Protein AF-A0A6V7IHE5-F1 (afdb_monomer)

Sequence (109 aa):
AEIWHFMIGISLCHSVHVAPPVLMESVVAKRTAFRESFRQRSITRVNSSLLMDPTLP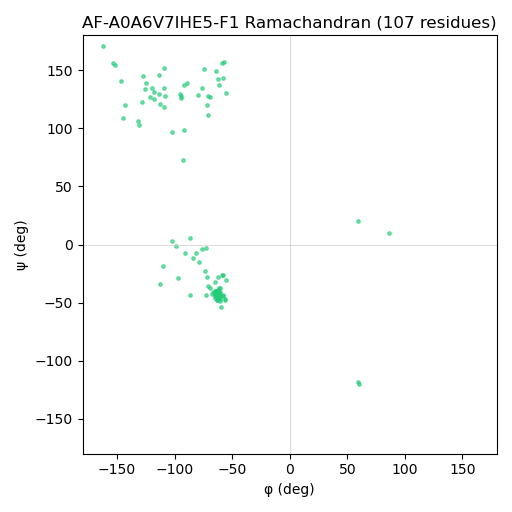EYQAASADEKALVEATARCGVILSKYSGDEMEIKIGEKMLFFTKLETLEFTS

Structure (mmCIF, N/CA/C/O backbone):
data_AF-A0A6V7IHE5-F1
#
_entry.id   AF-A0A6V7IHE5-F1
#
loop_
_atom_site.group_PDB
_atom_site.id
_atom_site.type_symbol
_atom_site.label_atom_id
_atom_site.label_alt_id
_atom_site.label_comp_id
_atom_site.label_asym_id
_atom_site.label_entity_id
_atom_site.label_seq_id
_atom_site.pdbx_PDB_ins_code
_atom_site.Cartn_x
_atom_site.Cartn_y
_atom_site.Cartn_z
_atom_site.occupancy
_atom_site.B_iso_or_equiv
_atom_site.auth_seq_id
_atom_site.auth_comp_id
_atom_site.auth_asym_id
_atom_site.auth_atom_id
_atom_site.pdbx_PDB_model_num
ATOM 1 N N . ALA A 1 1 ? -7.499 -19.536 7.084 1.00 64.06 1 ALA A N 1
ATOM 2 C CA . ALA A 1 1 ? -8.184 -18.370 7.680 1.00 64.06 1 ALA A CA 1
ATOM 3 C C . ALA A 1 1 ? -7.193 -17.443 8.386 1.00 64.06 1 ALA A C 1
ATOM 5 O O . ALA A 1 1 ? -7.214 -16.253 8.115 1.00 64.06 1 ALA A O 1
ATOM 6 N N . GLU A 1 2 ? -6.290 -17.973 9.217 1.00 80.31 2 GLU A N 1
ATOM 7 C CA . GLU A 1 2 ? -5.404 -17.164 10.077 1.00 80.31 2 GLU A CA 1
ATOM 8 C C . GLU A 1 2 ? -4.454 -16.212 9.337 1.00 80.31 2 GLU A C 1
ATOM 10 O O . GLU A 1 2 ? -4.352 -15.050 9.709 1.00 80.31 2 GLU A O 1
ATOM 15 N N . ILE A 1 3 ? -3.829 -16.654 8.239 1.00 85.88 3 ILE A N 1
ATOM 16 C CA . ILE A 1 3 ? -2.897 -15.812 7.465 1.00 85.88 3 ILE A CA 1
ATOM 17 C C . ILE A 1 3 ? -3.594 -14.566 6.899 1.00 85.88 3 ILE A C 1
ATOM 19 O O . ILE A 1 3 ? -3.013 -13.487 6.899 1.00 85.88 3 ILE A O 1
ATOM 23 N N . TRP A 1 4 ? -4.849 -14.685 6.455 1.00 88.44 4 TRP A N 1
ATOM 24 C CA . TRP A 1 4 ? -5.602 -13.536 5.945 1.00 88.44 4 TRP A CA 1
ATOM 25 C C . TRP A 1 4 ? -5.923 -12.536 7.052 1.00 88.44 4 TRP A C 1
ATOM 27 O O . TRP A 1 4 ? -5.745 -11.343 6.842 1.00 88.44 4 TRP A O 1
ATOM 37 N N . HIS A 1 5 ? -6.325 -13.006 8.238 1.00 92.88 5 HIS A N 1
ATOM 38 C CA . HIS A 1 5 ? -6.528 -12.124 9.390 1.00 92.88 5 HI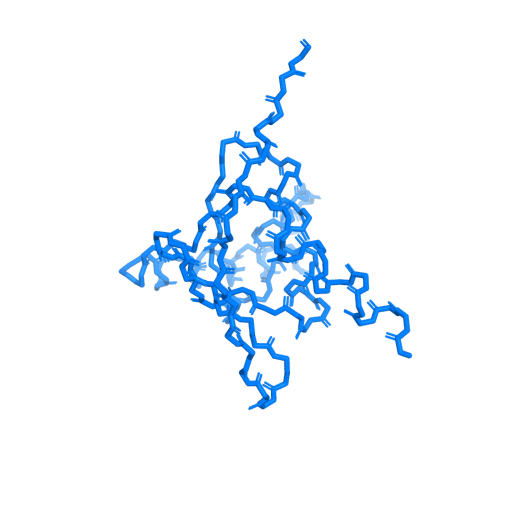S A CA 1
ATOM 39 C C . HIS A 1 5 ? -5.236 -11.424 9.811 1.00 92.88 5 HIS A C 1
ATOM 41 O O . HIS A 1 5 ? -5.260 -10.227 10.068 1.00 92.88 5 HIS A O 1
ATOM 47 N N . PHE A 1 6 ? -4.110 -12.140 9.824 1.00 95.44 6 PHE A N 1
ATOM 48 C CA . PHE A 1 6 ? -2.805 -11.556 10.123 1.00 95.44 6 PHE A CA 1
ATOM 49 C C . PHE A 1 6 ? -2.426 -10.454 9.123 1.00 95.44 6 PHE A C 1
ATOM 51 O O . PHE A 1 6 ? -2.074 -9.350 9.529 1.00 95.44 6 PHE A O 1
ATOM 58 N N . MET A 1 7 ? -2.565 -10.721 7.820 1.00 96.50 7 MET A N 1
ATOM 59 C CA . MET A 1 7 ? -2.262 -9.735 6.776 1.00 96.50 7 MET A CA 1
ATOM 60 C C . MET A 1 7 ? -3.192 -8.521 6.843 1.00 96.50 7 MET A C 1
ATOM 62 O O . MET A 1 7 ? -2.716 -7.397 6.746 1.00 96.50 7 MET A O 1
ATOM 66 N N . ILE A 1 8 ? -4.494 -8.729 7.069 1.00 96.00 8 ILE A N 1
ATOM 67 C CA . ILE A 1 8 ? -5.454 -7.634 7.280 1.00 96.00 8 ILE A CA 1
ATOM 68 C C . ILE A 1 8 ? -5.073 -6.818 8.518 1.00 96.00 8 ILE A C 1
ATOM 70 O O . ILE A 1 8 ? -5.105 -5.595 8.464 1.00 96.00 8 ILE A O 1
ATOM 74 N N . GLY A 1 9 ? -4.675 -7.474 9.612 1.00 96.31 9 GLY A N 1
ATOM 75 C CA . GLY A 1 9 ? -4.220 -6.799 10.826 1.00 96.31 9 GLY A CA 1
ATOM 76 C C . GLY A 1 9 ? -3.024 -5.883 10.566 1.00 96.31 9 GLY A C 1
ATOM 77 O O . GLY A 1 9 ? -3.035 -4.732 10.997 1.00 96.31 9 GLY A O 1
ATOM 78 N N . ILE A 1 10 ? -2.039 -6.353 9.793 1.00 96.44 10 ILE A N 1
ATOM 79 C CA . ILE A 1 10 ? -0.905 -5.520 9.367 1.00 96.44 10 ILE A CA 1
ATOM 80 C C . ILE A 1 10 ? -1.378 -4.337 8.512 1.00 96.44 10 ILE A C 1
ATOM 82 O O . ILE A 1 10 ? -0.910 -3.226 8.727 1.00 96.44 10 ILE A O 1
ATOM 86 N N . SER A 1 11 ? -2.310 -4.540 7.575 1.00 96.25 11 SER A N 1
ATOM 87 C CA . SER A 1 11 ? -2.848 -3.471 6.712 1.00 96.25 11 SER A CA 1
ATOM 88 C C . SER A 1 11 ? -3.790 -2.481 7.419 1.00 96.25 11 SER A C 1
ATOM 90 O O . SER A 1 11 ? -4.281 -1.564 6.767 1.00 96.25 11 SER A O 1
ATOM 92 N N . LEU A 1 12 ? -4.094 -2.677 8.707 1.00 95.75 12 LEU A N 1
ATOM 93 C CA . LEU A 1 12 ? -4.940 -1.778 9.505 1.00 95.75 12 LEU A CA 1
ATOM 94 C C . LEU A 1 12 ? -4.163 -1.063 10.617 1.00 95.75 12 LEU A C 1
ATOM 96 O O . LEU A 1 12 ? -4.474 0.077 10.947 1.00 95.75 12 LEU A O 1
ATOM 100 N N . CYS A 1 13 ? -3.169 -1.722 11.214 1.00 95.00 13 CYS A N 1
ATOM 101 C CA . CYS A 1 13 ? -2.437 -1.207 12.370 1.00 95.00 13 CYS A CA 1
ATOM 102 C C . CYS A 1 13 ? -1.180 -0.436 11.939 1.00 95.00 13 CYS A C 1
ATOM 104 O O . CYS A 1 13 ? -0.065 -0.946 12.058 1.00 95.00 13 CYS A O 1
ATOM 106 N N . HIS A 1 14 ? -1.361 0.766 11.382 1.00 94.88 14 HIS A N 1
ATOM 107 C CA . HIS A 1 14 ? -0.254 1.616 10.936 1.00 94.88 14 HIS A CA 1
ATOM 108 C C . HIS A 1 14 ? -0.646 3.092 10.741 1.00 94.88 14 HIS A C 1
ATOM 110 O O . HIS A 1 14 ? -1.825 3.446 10.655 1.00 94.88 14 HIS A O 1
ATOM 116 N N . SER A 1 15 ? 0.360 3.943 10.524 1.00 93.56 15 SER A N 1
ATOM 117 C CA . SER A 1 15 ? 0.208 5.362 10.150 1.00 93.56 15 SER A CA 1
ATOM 118 C C . SER A 1 15 ? 0.356 5.661 8.640 1.00 93.56 15 SER A C 1
ATOM 120 O O . SER A 1 15 ? 0.222 6.801 8.204 1.00 93.56 15 SER A O 1
ATOM 122 N N . VAL A 1 16 ? 0.628 4.643 7.814 1.00 95.56 16 VAL A N 1
ATOM 123 C CA . VAL A 1 16 ? 0.874 4.763 6.359 1.00 95.56 16 VAL A CA 1
ATOM 124 C C . VAL A 1 16 ? -0.318 5.339 5.581 1.00 95.56 16 VAL A C 1
ATOM 126 O O . VAL A 1 16 ? -1.444 4.886 5.745 1.00 95.56 16 VAL A O 1
ATOM 129 N N . HIS A 1 17 ? -0.061 6.243 4.635 1.00 94.44 17 HIS A N 1
ATOM 130 C CA . HIS A 1 17 ? -1.053 6.797 3.710 1.00 94.44 17 HIS A CA 1
ATOM 131 C C . HIS A 1 17 ? -0.866 6.302 2.272 1.00 94.44 17 HIS A C 1
ATOM 133 O O . HIS A 1 17 ? 0.246 6.007 1.828 1.00 94.44 17 HIS A O 1
ATOM 139 N N . VAL A 1 18 ? -1.964 6.259 1.513 1.00 95.81 18 VAL A N 1
ATOM 140 C CA . VAL A 1 18 ? -1.933 6.013 0.065 1.00 95.81 18 VAL A CA 1
ATOM 141 C C . VAL A 1 18 ? -1.547 7.310 -0.645 1.00 95.81 18 VAL A C 1
ATOM 143 O O . VAL A 1 18 ? -2.133 8.363 -0.393 1.00 95.81 18 VAL A O 1
ATOM 146 N N . ALA A 1 19 ? -0.551 7.250 -1.525 1.00 93.94 19 ALA A N 1
ATOM 147 C CA . ALA A 1 19 ? -0.101 8.411 -2.275 1.00 93.94 19 ALA A CA 1
ATOM 148 C C . ALA A 1 19 ? -1.209 8.932 -3.216 1.00 93.94 19 ALA A C 1
ATOM 150 O O . ALA A 1 19 ? -1.987 8.139 -3.756 1.00 93.94 19 ALA A O 1
ATOM 151 N N . PRO A 1 20 ? -1.257 10.249 -3.487 1.00 92.75 20 PRO A N 1
ATOM 152 C CA . PRO A 1 20 ? -2.250 10.827 -4.386 1.00 92.75 20 PRO A CA 1
ATOM 153 C C . PRO A 1 20 ? -2.218 10.219 -5.802 1.00 92.75 20 PRO A C 1
ATOM 155 O O . PRO A 1 20 ? -1.127 10.020 -6.348 1.00 92.75 20 PRO A O 1
ATOM 158 N N . PRO A 1 21 ? -3.380 10.038 -6.466 1.00 90.06 21 PRO A N 1
ATOM 159 C CA . PRO A 1 21 ? -3.458 9.472 -7.818 1.00 90.06 21 PRO A CA 1
ATOM 160 C C . PRO A 1 21 ? -2.619 10.207 -8.872 1.00 90.06 21 PRO A C 1
ATOM 162 O O . PRO A 1 21 ? -2.097 9.581 -9.786 1.00 90.06 21 PRO A O 1
ATOM 165 N N . VAL A 1 22 ? -2.423 11.522 -8.716 1.00 92.56 22 VAL A N 1
ATOM 166 C CA . VAL A 1 22 ? -1.609 12.361 -9.621 1.00 92.56 22 VAL A CA 1
ATOM 167 C C . VAL A 1 22 ? -0.155 11.876 -9.713 1.00 92.56 22 VAL A C 1
ATOM 169 O O . VAL A 1 22 ? 0.511 12.078 -10.723 1.00 92.56 22 VAL A O 1
ATOM 172 N N . LEU A 1 23 ? 0.353 11.203 -8.676 1.00 91.81 23 LEU A N 1
ATOM 173 C CA . LEU A 1 23 ? 1.712 10.660 -8.671 1.00 91.81 23 LEU A CA 1
ATOM 174 C C . LEU A 1 23 ? 1.808 9.286 -9.346 1.00 91.81 23 LEU A C 1
ATOM 176 O O . LEU A 1 23 ? 2.920 8.816 -9.603 1.00 91.81 23 LEU A O 1
ATOM 180 N N . MET A 1 24 ? 0.679 8.631 -9.633 1.00 91.94 24 MET A N 1
ATOM 181 C CA . MET A 1 24 ? 0.688 7.220 -10.011 1.00 91.94 24 MET A CA 1
ATOM 182 C C . MET A 1 24 ? 1.303 6.968 -11.380 1.00 91.94 24 MET A C 1
ATOM 184 O O . MET A 1 24 ? 2.075 6.024 -11.508 1.00 91.94 24 MET A O 1
ATOM 188 N N . GLU A 1 25 ? 1.082 7.839 -12.365 1.00 93.56 25 GLU A N 1
ATOM 189 C CA . GLU A 1 25 ? 1.727 7.713 -13.681 1.00 93.56 25 GLU A CA 1
ATOM 190 C C . GLU A 1 25 ? 3.260 7.711 -13.565 1.00 93.56 25 GLU A C 1
ATOM 192 O O . GLU A 1 25 ? 3.946 6.864 -14.142 1.00 93.56 25 GLU A O 1
ATOM 197 N N . SER A 1 26 ? 3.809 8.609 -12.738 1.00 95.62 26 SER A N 1
ATOM 198 C CA . SER A 1 26 ? 5.252 8.678 -12.491 1.00 95.62 26 SER A CA 1
ATOM 199 C C . SER A 1 26 ? 5.770 7.438 -11.759 1.00 95.62 26 SER A C 1
ATOM 201 O O . SER A 1 26 ? 6.842 6.926 -12.090 1.00 95.62 26 SER A O 1
ATOM 203 N N . VAL A 1 27 ? 5.023 6.932 -10.775 1.00 95.56 27 VAL A N 1
ATOM 204 C CA . VAL A 1 27 ? 5.390 5.713 -10.038 1.00 95.56 27 VAL A CA 1
ATOM 205 C C . VAL A 1 27 ? 5.387 4.496 -10.959 1.00 95.56 27 VAL A C 1
ATOM 207 O O . VAL A 1 27 ? 6.354 3.733 -10.946 1.00 95.56 27 VAL A O 1
ATOM 210 N N . VAL A 1 28 ? 4.351 4.337 -11.787 1.00 96.88 28 VAL A N 1
ATOM 211 C CA . VAL A 1 28 ? 4.241 3.247 -12.767 1.00 96.88 28 VAL A CA 1
ATOM 212 C C . VAL A 1 28 ? 5.450 3.254 -13.699 1.00 96.88 28 VAL A C 1
ATOM 214 O O . VAL A 1 28 ? 6.100 2.219 -13.868 1.00 96.88 28 VAL A O 1
ATOM 217 N N . ALA A 1 29 ? 5.811 4.420 -14.244 1.00 97.25 29 ALA A N 1
ATOM 218 C CA . ALA A 1 29 ? 6.974 4.564 -15.116 1.00 97.25 29 ALA A CA 1
ATOM 219 C C . ALA A 1 29 ? 8.286 4.188 -14.400 1.00 97.25 29 ALA A C 1
ATOM 221 O O . ALA A 1 29 ? 9.075 3.397 -14.921 1.00 97.25 29 ALA A O 1
ATOM 222 N N . LYS A 1 30 ? 8.499 4.688 -13.173 1.00 97.12 30 LYS A N 1
ATOM 223 C CA . LYS A 1 30 ? 9.702 4.395 -12.370 1.00 97.12 30 LYS A CA 1
ATOM 224 C C . LYS A 1 30 ? 9.830 2.911 -12.033 1.00 97.12 30 LYS A C 1
ATOM 226 O O . LYS A 1 30 ? 10.908 2.346 -12.205 1.00 97.12 30 LYS A O 1
ATOM 231 N N . ARG A 1 31 ? 8.748 2.273 -11.573 1.00 97.38 31 ARG A N 1
ATOM 232 C CA . ARG A 1 31 ? 8.732 0.835 -11.252 1.00 97.38 31 ARG A CA 1
ATOM 233 C C . ARG A 1 31 ? 9.001 -0.003 -12.497 1.00 97.38 31 ARG A C 1
ATOM 235 O O . ARG A 1 31 ? 9.819 -0.916 -12.446 1.00 97.38 31 ARG A O 1
ATOM 242 N N . THR A 1 32 ? 8.371 0.331 -13.623 1.00 97.62 32 THR A N 1
ATOM 243 C CA . THR A 1 32 ? 8.562 -0.387 -14.894 1.00 97.62 32 THR A CA 1
ATOM 244 C C . THR A 1 32 ? 10.023 -0.332 -15.343 1.00 97.62 32 THR A C 1
ATOM 246 O O . THR A 1 32 ? 10.654 -1.380 -15.485 1.00 97.62 32 THR A O 1
ATOM 249 N N . ALA A 1 33 ? 10.600 0.871 -15.435 1.00 97.31 33 ALA A N 1
ATOM 250 C CA . ALA A 1 33 ? 11.992 1.056 -15.842 1.00 97.31 33 ALA A CA 1
ATOM 251 C C . ALA A 1 33 ? 12.988 0.379 -14.879 1.00 97.31 33 ALA A C 1
ATOM 253 O O . ALA A 1 33 ? 13.953 -0.260 -15.312 1.00 97.31 33 ALA A O 1
ATOM 254 N N . PHE A 1 34 ? 12.751 0.473 -13.563 1.00 97.56 34 PHE A N 1
ATOM 255 C CA . PHE A 1 34 ? 13.612 -0.163 -12.563 1.00 97.56 34 PHE A CA 1
ATOM 256 C C . PHE A 1 34 ? 13.565 -1.691 -12.665 1.00 97.56 34 PHE A C 1
ATOM 258 O O . PHE A 1 34 ? 14.606 -2.345 -12.643 1.00 97.56 34 PHE A O 1
ATOM 265 N N . ARG A 1 35 ? 12.370 -2.275 -12.819 1.00 96.25 35 ARG A N 1
ATOM 266 C CA . ARG A 1 35 ? 12.178 -3.727 -12.958 1.00 96.25 35 ARG A CA 1
ATOM 267 C C . ARG A 1 35 ? 12.824 -4.275 -14.226 1.00 96.25 35 ARG A C 1
ATOM 269 O O . ARG A 1 35 ? 13.416 -5.352 -14.177 1.00 96.25 35 ARG A O 1
ATOM 276 N N . GLU A 1 36 ? 12.738 -3.554 -15.342 1.00 97.00 36 GLU A N 1
ATOM 277 C CA . GLU A 1 36 ? 13.425 -3.916 -16.589 1.00 97.00 36 GLU A CA 1
ATOM 278 C C . GLU A 1 36 ? 14.944 -3.901 -16.417 1.00 97.00 36 GLU A C 1
ATOM 280 O O . GLU A 1 36 ? 15.611 -4.887 -16.738 1.00 97.00 36 GLU A O 1
ATOM 285 N N . SER A 1 37 ? 15.474 -2.834 -15.817 1.00 96.56 37 SER A N 1
ATOM 286 C CA . SER A 1 37 ? 16.905 -2.692 -15.530 1.00 96.56 37 SER A CA 1
ATOM 287 C C . SER A 1 37 ? 17.415 -3.796 -14.594 1.00 96.56 37 SER A C 1
ATOM 289 O O . SER A 1 37 ? 18.455 -4.412 -14.836 1.00 96.56 37 SER A O 1
ATOM 291 N N . PHE A 1 38 ? 16.648 -4.116 -13.549 1.00 95.94 38 PHE A N 1
ATOM 292 C CA . PHE A 1 38 ? 16.970 -5.196 -12.618 1.00 95.94 38 PHE A CA 1
ATOM 293 C C . PHE A 1 38 ? 16.941 -6.571 -13.308 1.00 95.94 38 PHE A C 1
ATOM 295 O O . PHE A 1 38 ? 17.838 -7.389 -13.103 1.00 95.94 38 PHE A O 1
ATOM 302 N N . ARG A 1 39 ? 15.967 -6.821 -14.199 1.00 94.94 39 ARG A N 1
ATOM 303 C CA . ARG A 1 39 ? 15.876 -8.063 -14.993 1.00 94.94 39 ARG A CA 1
ATOM 304 C C . ARG A 1 39 ? 17.060 -8.227 -15.949 1.00 94.94 39 ARG A C 1
ATOM 306 O O . ARG A 1 39 ? 17.572 -9.334 -16.091 1.00 94.94 39 ARG A O 1
ATOM 313 N N . GLN A 1 40 ? 17.506 -7.137 -16.572 1.00 96.38 40 GLN A N 1
ATOM 314 C CA . GLN A 1 40 ? 18.691 -7.107 -17.439 1.00 96.38 40 GLN A CA 1
ATOM 315 C C . GLN A 1 40 ? 20.014 -7.133 -16.658 1.00 96.38 40 GLN A C 1
ATOM 317 O O . GLN A 1 40 ? 21.078 -7.194 -17.270 1.00 96.38 40 GLN A O 1
ATOM 322 N N . ARG A 1 41 ? 19.964 -7.107 -15.317 1.00 93.88 41 ARG A N 1
ATOM 323 C CA . ARG A 1 41 ? 21.129 -7.047 -14.418 1.00 93.88 41 ARG A CA 1
ATOM 324 C C . ARG A 1 41 ? 22.015 -5.817 -14.639 1.00 93.88 41 ARG A C 1
ATOM 326 O O . ARG A 1 41 ? 23.166 -5.815 -14.210 1.00 93.88 41 ARG A O 1
ATOM 333 N N . SER A 1 42 ? 21.484 -4.765 -15.265 1.00 94.12 42 SER A N 1
ATOM 334 C CA . SER A 1 42 ? 22.172 -3.473 -15.373 1.00 94.12 42 SER A CA 1
ATOM 335 C C . SER A 1 42 ? 22.207 -2.750 -14.023 1.00 94.12 42 SER A C 1
ATOM 337 O O . SER A 1 42 ? 23.150 -2.018 -13.735 1.00 94.12 42 SER A O 1
ATOM 339 N N . ILE A 1 43 ? 21.218 -3.015 -13.161 1.00 93.06 43 ILE A N 1
ATOM 340 C CA . ILE A 1 43 ? 21.196 -2.624 -11.750 1.00 93.06 43 ILE A CA 1
ATOM 341 C C . ILE A 1 43 ? 21.142 -3.887 -10.893 1.00 93.06 43 ILE A C 1
ATOM 343 O O . ILE A 1 43 ? 20.305 -4.760 -11.109 1.00 93.06 43 ILE A O 1
ATOM 347 N N . THR A 1 44 ? 22.012 -3.960 -9.887 1.00 91.88 44 THR A N 1
ATOM 348 C CA . THR A 1 44 ? 22.076 -5.077 -8.928 1.00 91.88 44 THR A CA 1
ATOM 349 C C . THR A 1 44 ? 21.622 -4.687 -7.523 1.00 91.88 44 THR A C 1
ATOM 351 O O . THR A 1 44 ? 21.269 -5.553 -6.723 1.00 91.88 44 THR A O 1
ATOM 354 N N . ARG A 1 45 ? 21.588 -3.384 -7.207 1.00 94.75 45 ARG A N 1
ATOM 355 C CA . ARG A 1 45 ? 21.098 -2.888 -5.917 1.00 94.75 45 ARG A CA 1
ATOM 356 C C . ARG A 1 45 ? 19.585 -3.066 -5.831 1.00 94.75 45 ARG A C 1
ATOM 358 O O . ARG A 1 45 ? 18.847 -2.605 -6.697 1.00 94.75 45 ARG A O 1
ATOM 365 N N . VAL A 1 46 ? 19.128 -3.688 -4.751 1.00 92.94 46 VAL A N 1
ATOM 366 C CA . VAL A 1 46 ? 17.704 -3.897 -4.482 1.00 92.94 46 VAL A CA 1
ATOM 367 C C . VAL A 1 46 ? 17.058 -2.601 -3.990 1.00 92.94 46 VAL A C 1
ATOM 369 O O . VAL A 1 46 ? 17.587 -1.921 -3.110 1.00 92.94 46 VAL A O 1
ATOM 372 N N . ASN A 1 47 ? 15.888 -2.288 -4.543 1.00 95.25 47 ASN A N 1
ATOM 373 C CA . ASN A 1 47 ? 14.950 -1.309 -4.005 1.00 95.25 47 ASN A CA 1
ATOM 374 C C . ASN A 1 47 ? 13.557 -1.959 -3.989 1.00 95.25 47 ASN A C 1
ATOM 376 O O . ASN A 1 47 ? 12.966 -2.179 -5.044 1.00 95.25 47 ASN A O 1
ATOM 380 N N . SER A 1 48 ? 13.062 -2.324 -2.804 1.00 92.25 48 SER A N 1
ATOM 381 C CA . SER A 1 48 ? 11.825 -3.101 -2.642 1.00 92.25 48 SER A CA 1
ATOM 382 C C . SER A 1 48 ? 10.592 -2.375 -3.182 1.00 92.25 48 SER A C 1
ATOM 384 O O . SER A 1 48 ? 9.786 -2.999 -3.879 1.00 92.25 48 SER A O 1
ATOM 386 N N . SER A 1 49 ? 10.460 -1.074 -2.917 1.00 94.25 49 SER A N 1
ATOM 387 C CA . SER A 1 49 ? 9.341 -0.253 -3.394 1.00 94.25 49 SER A CA 1
ATOM 388 C C . SER A 1 49 ? 9.336 -0.134 -4.921 1.00 94.25 49 SER A C 1
ATOM 390 O O . SER A 1 49 ? 8.292 -0.280 -5.554 1.00 94.25 49 SER A O 1
ATOM 392 N N . LEU A 1 50 ? 10.505 0.051 -5.550 1.00 96.25 50 LEU A N 1
ATOM 393 C CA . LEU A 1 50 ? 10.609 0.110 -7.016 1.00 96.25 50 LEU A CA 1
ATOM 394 C C . LEU 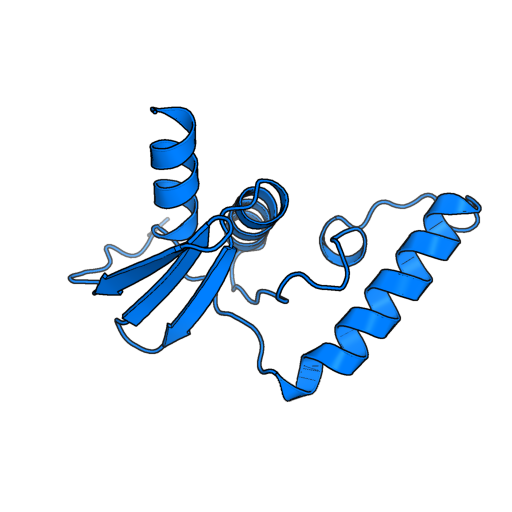A 1 50 ? 10.444 -1.258 -7.694 1.00 96.25 50 LEU A C 1
ATOM 396 O O . LEU A 1 50 ? 10.077 -1.325 -8.865 1.00 96.25 50 LEU A O 1
ATOM 400 N N . LEU A 1 51 ? 10.685 -2.350 -6.967 1.00 95.56 51 LEU A N 1
ATOM 401 C CA . LEU A 1 51 ? 10.433 -3.712 -7.440 1.00 95.56 51 LEU A CA 1
ATOM 402 C C . LEU A 1 51 ? 8.970 -4.146 -7.301 1.00 95.56 51 LEU A C 1
ATOM 404 O O . LEU A 1 51 ? 8.630 -5.216 -7.808 1.00 95.56 51 LEU A O 1
ATOM 408 N N . MET A 1 52 ? 8.097 -3.362 -6.660 1.00 95.88 52 MET A N 1
ATOM 409 C CA . MET A 1 52 ? 6.664 -3.671 -6.595 1.00 95.88 52 MET A CA 1
ATOM 410 C C . MET A 1 52 ? 6.029 -3.760 -7.980 1.00 95.88 52 MET A C 1
ATOM 412 O O . MET A 1 52 ? 6.515 -3.175 -8.948 1.00 95.88 52 MET A O 1
ATOM 416 N N . ASP A 1 53 ? 4.913 -4.483 -8.067 1.00 96.06 53 ASP A N 1
ATOM 417 C CA . ASP A 1 53 ? 4.066 -4.426 -9.252 1.00 96.06 53 ASP A CA 1
ATOM 418 C C . ASP A 1 53 ? 3.662 -2.958 -9.528 1.00 96.06 53 ASP A C 1
ATOM 420 O O . ASP A 1 53 ? 3.244 -2.258 -8.597 1.00 96.06 53 ASP A O 1
ATOM 424 N N . PRO A 1 54 ? 3.818 -2.451 -10.766 1.00 95.94 54 PRO A N 1
ATOM 425 C CA . PRO A 1 54 ? 3.451 -1.078 -11.104 1.00 95.94 54 PRO A CA 1
ATOM 426 C C . PRO A 1 54 ? 1.979 -0.739 -10.838 1.00 95.94 54 PRO A C 1
ATOM 428 O O . PRO A 1 54 ? 1.678 0.420 -10.586 1.00 95.94 54 PRO A O 1
ATOM 431 N N . THR A 1 55 ? 1.080 -1.725 -10.863 1.00 93.88 55 THR A N 1
ATOM 432 C CA . THR A 1 55 ? -0.363 -1.531 -10.645 1.00 93.88 55 THR A CA 1
ATOM 433 C C . THR A 1 55 ? -0.753 -1.386 -9.174 1.00 93.88 55 THR A C 1
ATOM 435 O O . THR A 1 55 ? -1.863 -0.947 -8.876 1.00 93.88 55 THR A O 1
ATOM 438 N N . LEU A 1 56 ? 0.140 -1.744 -8.243 1.00 96.25 56 LEU A N 1
ATOM 439 C CA . LEU A 1 56 ? -0.110 -1.569 -6.815 1.00 96.25 56 LEU A CA 1
ATOM 440 C C . LEU A 1 56 ? 0.009 -0.091 -6.415 1.00 96.25 56 LEU A C 1
ATOM 442 O O . LEU A 1 56 ? 0.828 0.629 -6.995 1.00 96.25 56 LEU A O 1
ATOM 446 N N . PRO A 1 57 ? -0.717 0.359 -5.377 1.00 96.06 57 PRO A N 1
ATOM 447 C CA . PRO A 1 57 ? -0.594 1.724 -4.881 1.00 96.06 57 PRO A CA 1
ATOM 448 C C . PRO A 1 57 ? 0.841 2.086 -4.475 1.00 96.06 57 PRO A C 1
ATOM 450 O O . PRO A 1 57 ? 1.680 1.227 -4.174 1.00 96.06 57 PRO A O 1
ATOM 453 N N . GLU A 1 58 ? 1.132 3.382 -4.466 1.00 96.31 58 GLU A N 1
ATOM 454 C CA . GLU A 1 58 ? 2.300 3.913 -3.768 1.00 96.31 58 GLU A CA 1
ATOM 455 C C . GLU A 1 58 ? 1.893 4.305 -2.354 1.00 96.31 58 GLU A C 1
ATOM 457 O O . GLU A 1 58 ? 0.846 4.916 -2.152 1.00 96.31 58 GLU A O 1
ATOM 462 N N . TYR A 1 59 ? 2.735 3.970 -1.384 1.00 96.56 59 TYR A N 1
ATOM 463 C CA . TYR A 1 59 ? 2.485 4.255 0.021 1.00 96.56 59 TYR A CA 1
ATOM 464 C C . TYR A 1 59 ? 3.494 5.270 0.558 1.00 96.56 59 TYR A C 1
ATOM 466 O O . TYR A 1 59 ? 4.664 5.281 0.167 1.00 96.56 59 TYR A O 1
ATOM 474 N N . GLN A 1 60 ? 3.050 6.123 1.471 1.00 94.25 60 GLN A N 1
ATOM 475 C CA . GLN A 1 60 ? 3.859 7.143 2.131 1.00 94.25 60 GLN A CA 1
ATOM 476 C C . GLN A 1 60 ? 3.740 6.969 3.640 1.00 94.25 60 GLN A C 1
ATOM 478 O O . GLN A 1 60 ? 2.643 6.792 4.156 1.00 94.25 60 GLN A O 1
ATOM 483 N N . ALA A 1 61 ? 4.862 7.009 4.346 1.00 93.81 61 ALA A N 1
ATOM 484 C CA . ALA A 1 61 ? 4.891 6.867 5.794 1.00 93.81 61 ALA A CA 1
ATOM 485 C C . ALA A 1 61 ? 6.090 7.617 6.366 1.00 93.81 61 ALA A C 1
ATOM 487 O O . ALA A 1 61 ? 7.101 7.778 5.677 1.00 93.81 61 ALA A O 1
ATOM 488 N N . ALA A 1 62 ? 5.986 8.033 7.628 1.00 91.06 62 ALA A N 1
ATOM 489 C CA . ALA A 1 62 ? 7.128 8.554 8.375 1.00 91.06 62 ALA A CA 1
ATOM 490 C C . ALA A 1 62 ? 8.125 7.433 8.723 1.00 91.06 62 ALA A C 1
ATOM 492 O O . ALA A 1 62 ? 9.336 7.646 8.677 1.00 91.06 62 ALA A O 1
ATOM 493 N N . SER A 1 63 ? 7.618 6.230 9.015 1.00 93.69 63 SER A N 1
ATOM 494 C CA . SER A 1 63 ? 8.421 5.036 9.281 1.00 93.69 63 SER A CA 1
ATOM 495 C C . SER A 1 63 ? 8.616 4.192 8.019 1.00 93.69 63 SER A C 1
ATOM 497 O O . SER A 1 63 ? 7.655 3.781 7.362 1.00 93.69 63 SER A O 1
ATOM 499 N N . ALA A 1 64 ? 9.876 3.889 7.690 1.00 93.88 64 ALA A N 1
ATOM 500 C CA . ALA A 1 64 ? 10.210 2.995 6.581 1.00 93.88 64 ALA A CA 1
ATOM 501 C C . ALA A 1 64 ? 9.714 1.559 6.824 1.00 93.88 64 ALA A C 1
ATOM 503 O O . ALA A 1 64 ? 9.316 0.882 5.873 1.00 93.88 64 ALA A O 1
ATOM 504 N N . ASP A 1 65 ? 9.692 1.123 8.084 1.00 95.06 65 ASP A N 1
ATOM 505 C CA . ASP A 1 65 ? 9.304 -0.235 8.464 1.00 95.06 65 ASP A CA 1
ATOM 506 C C . ASP A 1 65 ? 7.794 -0.435 8.317 1.00 95.06 65 ASP A C 1
ATOM 508 O O . ASP A 1 65 ? 7.357 -1.415 7.715 1.00 95.06 65 ASP A O 1
ATOM 512 N N . GLU A 1 66 ? 6.986 0.536 8.760 1.00 95.81 66 GLU A N 1
ATOM 513 C CA . GLU A 1 66 ? 5.531 0.502 8.553 1.00 95.81 66 GLU A CA 1
ATOM 514 C C . GLU A 1 66 ? 5.187 0.488 7.062 1.00 95.81 66 GLU A C 1
ATOM 516 O O . GLU A 1 66 ? 4.383 -0.332 6.612 1.00 95.81 66 GLU A O 1
ATOM 521 N N . LYS A 1 67 ? 5.844 1.347 6.266 1.00 97.19 67 L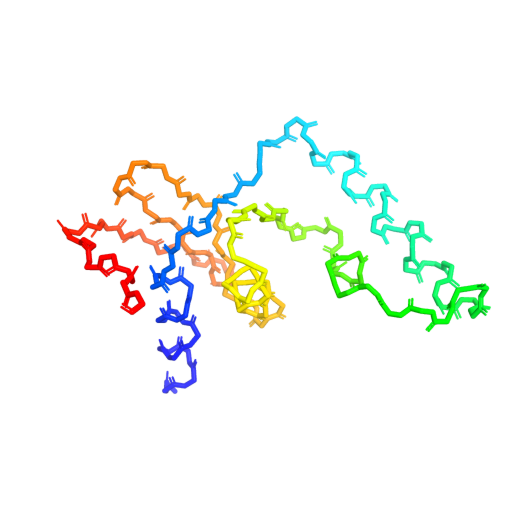YS A N 1
ATOM 522 C CA . LYS A 1 67 ? 5.677 1.336 4.807 1.00 97.19 67 LYS A CA 1
ATOM 523 C C . LYS A 1 67 ? 6.002 -0.042 4.233 1.00 97.19 67 LYS A C 1
ATOM 525 O O . LYS A 1 67 ? 5.226 -0.562 3.433 1.00 97.19 67 LYS A O 1
ATOM 530 N N . ALA A 1 68 ? 7.118 -0.646 4.635 1.00 96.88 68 ALA A N 1
ATOM 531 C CA . ALA A 1 68 ? 7.521 -1.959 4.144 1.00 96.88 68 ALA A CA 1
ATOM 532 C C . ALA A 1 68 ? 6.506 -3.057 4.505 1.00 96.88 68 ALA A C 1
ATOM 534 O O . ALA A 1 68 ? 6.219 -3.911 3.662 1.00 96.88 68 ALA A O 1
ATOM 535 N N . LEU A 1 69 ? 5.930 -3.016 5.712 1.00 97.44 69 LEU A N 1
ATOM 536 C CA . LEU A 1 69 ? 4.884 -3.943 6.148 1.00 97.44 69 LEU A CA 1
ATOM 537 C C . LEU A 1 69 ? 3.613 -3.810 5.298 1.00 97.44 69 LEU A C 1
ATOM 539 O O . LEU A 1 69 ? 3.125 -4.811 4.768 1.00 97.44 69 LEU A O 1
ATOM 543 N N . VAL A 1 70 ? 3.123 -2.588 5.072 1.00 97.94 70 VAL A N 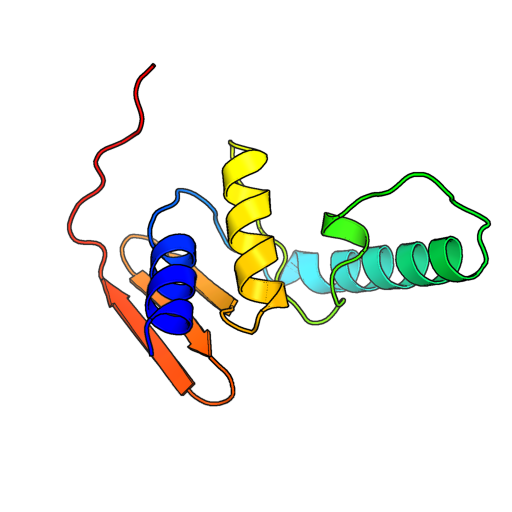1
ATOM 544 C CA . VAL A 1 70 ? 1.943 -2.351 4.221 1.00 97.94 70 VAL A CA 1
ATOM 545 C C . VAL A 1 70 ? 2.214 -2.773 2.777 1.00 97.94 70 VAL A C 1
ATOM 547 O O . VAL A 1 70 ? 1.416 -3.491 2.170 1.00 97.94 70 VAL A O 1
AT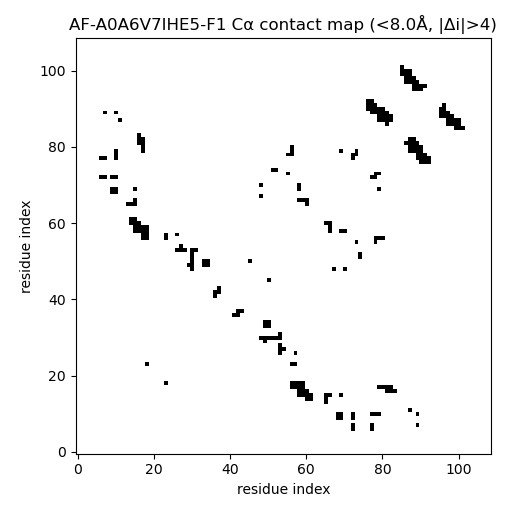OM 550 N N . GLU A 1 71 ? 3.379 -2.435 2.224 1.00 98.00 71 GLU A N 1
ATOM 551 C CA . GLU A 1 71 ? 3.765 -2.903 0.894 1.00 98.00 71 GLU A CA 1
ATOM 552 C C . GLU A 1 71 ? 3.840 -4.438 0.811 1.00 98.00 71 GLU A C 1
ATOM 554 O O . GLU A 1 71 ? 3.510 -5.018 -0.225 1.00 98.00 71 GLU A O 1
ATOM 559 N N . ALA A 1 72 ? 4.305 -5.119 1.863 1.00 96.94 72 ALA A N 1
ATOM 560 C CA . ALA A 1 72 ? 4.355 -6.579 1.909 1.00 96.94 72 ALA A CA 1
ATOM 561 C C . ALA A 1 72 ? 2.946 -7.185 1.862 1.00 96.94 72 ALA A C 1
ATOM 563 O O . ALA A 1 72 ? 2.705 -8.081 1.052 1.00 96.94 72 ALA A O 1
ATOM 564 N N . THR A 1 73 ? 1.996 -6.642 2.630 1.00 97.56 73 THR A N 1
ATOM 565 C CA . THR A 1 73 ? 0.591 -7.083 2.571 1.00 97.56 73 THR A CA 1
ATOM 566 C C . THR A 1 73 ? -0.020 -6.881 1.184 1.00 97.56 73 THR A C 1
ATOM 568 O O . THR A 1 73 ? -0.655 -7.794 0.649 1.00 97.56 73 THR A O 1
ATOM 571 N N . ALA A 1 74 ? 0.284 -5.753 0.532 1.00 97.56 74 ALA A N 1
ATOM 572 C CA . ALA A 1 74 ? -0.176 -5.460 -0.822 1.00 97.56 74 ALA A CA 1
ATOM 573 C C . ALA A 1 74 ? 0.379 -6.455 -1.853 1.00 97.56 74 ALA A C 1
ATOM 575 O O . ALA A 1 74 ? -0.361 -6.913 -2.724 1.00 97.56 74 ALA A O 1
ATOM 576 N N . ARG A 1 75 ? 1.654 -6.860 -1.726 1.00 95.88 75 ARG A N 1
ATOM 577 C CA . ARG A 1 75 ? 2.253 -7.926 -2.557 1.00 95.88 75 ARG A CA 1
ATOM 578 C C . ARG A 1 75 ? 1.564 -9.281 -2.351 1.00 95.88 75 ARG A C 1
ATOM 580 O O . ARG A 1 75 ? 1.533 -10.085 -3.277 1.00 95.88 75 ARG A O 1
ATOM 587 N N . CYS A 1 76 ? 0.994 -9.523 -1.171 1.00 95.38 76 CYS A N 1
ATOM 588 C CA . CYS A 1 76 ? 0.210 -10.718 -0.855 1.00 95.38 76 CYS A CA 1
ATOM 589 C C . CYS A 1 76 ? -1.282 -10.600 -1.224 1.00 95.38 76 CYS A C 1
ATOM 591 O O . CYS A 1 76 ? -2.052 -11.513 -0.932 1.00 95.38 76 CYS A O 1
ATOM 593 N N . GLY A 1 77 ? -1.702 -9.510 -1.875 1.00 95.75 77 GLY A N 1
ATOM 594 C CA . GLY A 1 77 ? -3.079 -9.315 -2.335 1.00 95.75 77 GLY A CA 1
ATOM 595 C C . GLY A 1 77 ? -4.033 -8.720 -1.296 1.00 95.75 77 GLY A C 1
ATOM 596 O O . GLY A 1 77 ? -5.234 -8.685 -1.557 1.00 95.75 77 GLY A O 1
ATOM 597 N N . VAL A 1 78 ? -3.525 -8.241 -0.154 1.00 97.44 78 VAL A N 1
ATOM 598 C CA . VAL A 1 78 ? -4.275 -7.424 0.815 1.00 97.44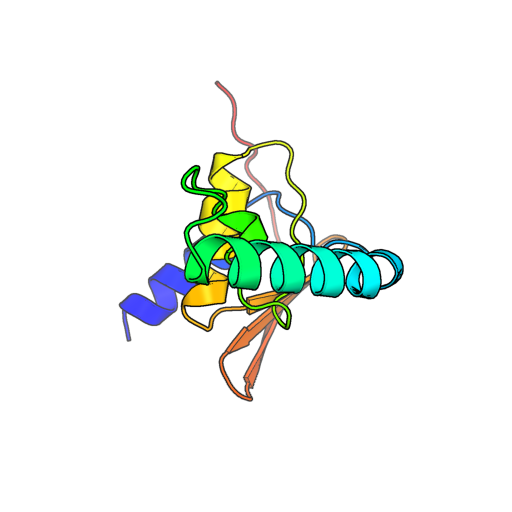 78 VAL A CA 1
ATOM 599 C C . VAL A 1 78 ? -3.851 -5.972 0.623 1.00 97.44 78 VAL A C 1
ATOM 601 O O . VAL A 1 78 ? -2.791 -5.555 1.074 1.00 97.44 78 VAL A O 1
ATOM 604 N N . ILE A 1 79 ? -4.635 -5.221 -0.143 1.00 98.00 79 ILE A N 1
ATOM 605 C CA . ILE A 1 79 ? -4.222 -3.922 -0.680 1.00 98.00 79 ILE A CA 1
ATOM 606 C C . ILE A 1 79 ? -4.989 -2.815 0.035 1.00 98.00 79 ILE A C 1
ATOM 608 O O . ILE A 1 79 ? -6.206 -2.735 -0.100 1.00 98.00 79 ILE A O 1
ATOM 612 N N . LEU A 1 80 ? -4.284 -1.926 0.732 1.00 97.62 80 LEU A N 1
ATOM 613 C CA . LEU A 1 80 ? -4.865 -0.689 1.249 1.00 97.62 80 LEU A CA 1
ATOM 614 C C . LEU A 1 80 ? -5.147 0.264 0.074 1.00 97.62 80 LEU A C 1
ATOM 616 O O . LEU A 1 80 ? -4.220 0.752 -0.571 1.00 97.62 80 LEU A O 1
ATOM 620 N N . SER A 1 81 ? -6.419 0.517 -0.232 1.00 96.00 81 SER A N 1
ATOM 621 C CA . SER A 1 81 ? -6.832 1.361 -1.365 1.00 96.00 81 SER A CA 1
ATOM 622 C C . SER A 1 81 ? -7.135 2.801 -0.966 1.00 96.00 81 SER A C 1
ATOM 624 O O . SER A 1 81 ? -6.953 3.709 -1.775 1.00 96.00 81 SER A O 1
ATOM 626 N N . LYS A 1 82 ? -7.577 3.018 0.275 1.00 95.06 82 LYS A N 1
ATOM 627 C CA . LYS A 1 82 ? -7.885 4.341 0.826 1.00 95.06 82 LYS A CA 1
ATOM 628 C C . LYS A 1 82 ? -7.554 4.361 2.310 1.00 95.06 82 LYS A C 1
ATOM 630 O O . LYS A 1 82 ? -7.846 3.406 3.025 1.00 95.06 82 LYS A O 1
ATOM 635 N N . TYR A 1 83 ? -7.002 5.478 2.759 1.00 94.44 83 TYR A N 1
ATOM 636 C CA . TYR A 1 83 ? -6.939 5.840 4.168 1.00 94.44 83 TYR A CA 1
ATOM 637 C C . TYR A 1 83 ? -7.099 7.357 4.262 1.00 94.44 83 TYR A C 1
ATOM 639 O O . TYR A 1 83 ? -6.220 8.100 3.828 1.00 94.44 83 TYR A O 1
ATOM 647 N N . SER A 1 84 ? -8.251 7.812 4.757 1.00 91.44 84 SER A N 1
ATOM 648 C CA . SER A 1 84 ? -8.575 9.233 4.895 1.00 91.44 84 SER A CA 1
ATOM 649 C C . SER A 1 84 ? -9.363 9.474 6.176 1.00 91.44 84 SER A C 1
ATOM 651 O O . SER A 1 84 ? -10.463 8.947 6.329 1.00 91.44 84 SER A O 1
ATOM 653 N N . GLY A 1 85 ? -8.826 10.305 7.072 1.00 90.00 85 GLY A N 1
ATOM 654 C CA . GLY A 1 85 ? -9.406 10.494 8.402 1.00 90.00 85 GLY A CA 1
ATOM 655 C C . GLY A 1 85 ? -9.426 9.169 9.161 1.00 90.00 85 GLY A C 1
ATOM 656 O O . GLY A 1 85 ? -8.378 8.549 9.329 1.00 90.00 85 GLY A O 1
ATOM 657 N N . ASP A 1 86 ? -10.619 8.721 9.543 1.00 93.62 86 ASP A N 1
ATOM 658 C CA . ASP A 1 86 ? -10.833 7.452 10.244 1.00 93.62 86 ASP A CA 1
ATOM 659 C C . ASP A 1 86 ? -11.353 6.333 9.332 1.00 93.62 86 ASP A C 1
ATOM 661 O O . ASP A 1 86 ? -11.617 5.229 9.795 1.00 93.62 86 ASP A O 1
ATOM 665 N N . GLU A 1 87 ? -11.498 6.577 8.030 1.00 96.06 87 GLU A N 1
ATOM 666 C CA . GLU A 1 87 ? -11.949 5.558 7.083 1.00 96.06 87 GLU A CA 1
ATOM 667 C C . GLU A 1 87 ? -10.771 4.875 6.393 1.00 96.06 87 GLU A C 1
ATOM 669 O O . GLU A 1 87 ? -9.910 5.533 5.795 1.00 96.06 87 GLU A O 1
ATOM 674 N N . MET A 1 88 ? -10.782 3.542 6.411 1.00 97.12 88 MET A N 1
ATOM 675 C CA . MET A 1 88 ? -9.820 2.703 5.704 1.00 97.12 88 MET A CA 1
ATOM 676 C C . MET A 1 88 ? -10.537 1.717 4.786 1.00 97.12 88 MET A C 1
ATOM 678 O O . MET A 1 88 ? -11.545 1.111 5.155 1.00 97.12 88 MET A O 1
ATOM 682 N N . GLU A 1 89 ? -9.989 1.528 3.590 1.00 97.62 89 GLU A N 1
ATOM 683 C CA . GLU A 1 89 ? -10.490 0.565 2.613 1.00 97.62 89 GLU A CA 1
ATOM 684 C C . GLU A 1 89 ? -9.396 -0.436 2.257 1.00 97.62 89 GLU A C 1
ATOM 686 O O . GLU A 1 89 ? -8.291 -0.054 1.860 1.00 97.62 89 GLU A O 1
ATOM 691 N N . ILE A 1 90 ? -9.720 -1.724 2.374 1.00 97.75 90 ILE A N 1
ATOM 692 C CA . ILE A 1 90 ? -8.834 -2.825 2.003 1.00 97.75 90 ILE A CA 1
ATOM 693 C C . ILE A 1 90 ? -9.484 -3.636 0.887 1.00 97.75 90 ILE A C 1
ATOM 695 O O . ILE A 1 90 ? -10.588 -4.162 1.032 1.00 97.75 90 ILE A O 1
ATOM 699 N N . LYS A 1 91 ? -8.759 -3.797 -0.216 1.00 97.50 91 LYS A N 1
ATOM 700 C CA . LYS A 1 91 ? -9.115 -4.669 -1.330 1.00 97.50 91 LYS A CA 1
ATOM 701 C C . LYS A 1 91 ? -8.448 -6.033 -1.178 1.00 97.50 91 LYS A C 1
ATOM 703 O O . LYS A 1 91 ? -7.229 -6.117 -1.042 1.00 97.50 91 LYS A O 1
ATOM 708 N N . ILE A 1 92 ? -9.242 -7.100 -1.267 1.00 95.75 92 ILE A N 1
ATOM 709 C CA . ILE A 1 92 ? -8.773 -8.493 -1.273 1.00 95.75 92 ILE A CA 1
ATOM 710 C C . ILE A 1 92 ? -9.436 -9.225 -2.439 1.00 95.75 92 ILE A C 1
ATOM 712 O O . ILE A 1 92 ? -10.616 -9.583 -2.387 1.00 95.75 92 ILE A O 1
ATOM 716 N N . GLY A 1 93 ? -8.679 -9.428 -3.518 1.00 91.56 93 GLY A N 1
ATOM 717 C CA . GLY A 1 93 ? -9.230 -9.910 -4.785 1.00 91.56 93 GLY A CA 1
ATOM 718 C C . GLY A 1 93 ? -10.295 -8.948 -5.323 1.00 91.56 93 GLY A C 1
ATOM 719 O O . GLY A 1 93 ? -10.008 -7.782 -5.588 1.00 91.56 93 GLY A O 1
ATOM 720 N N . GLU A 1 94 ? -11.527 -9.435 -5.467 1.00 93.31 94 GLU A N 1
ATOM 721 C CA . GLU A 1 94 ? -12.686 -8.641 -5.908 1.00 93.31 94 GLU A CA 1
ATOM 722 C C . GLU A 1 94 ? -13.471 -8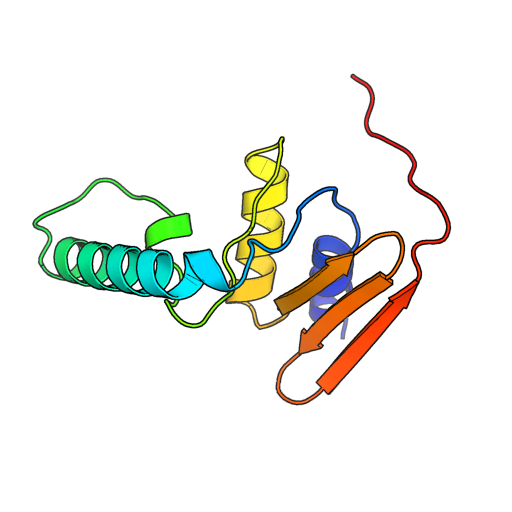.012 -4.747 1.00 93.31 94 GLU A C 1
ATOM 724 O O . GLU A 1 94 ? -14.379 -7.214 -4.971 1.00 93.31 94 GLU A O 1
ATOM 729 N N . LYS A 1 95 ? -13.139 -8.358 -3.498 1.00 95.12 95 LYS A N 1
ATOM 730 C CA . LYS A 1 95 ? -13.850 -7.863 -2.318 1.00 95.12 95 LYS A CA 1
ATOM 731 C C . LYS A 1 95 ? -13.231 -6.564 -1.820 1.00 95.12 95 LYS A C 1
ATOM 733 O O . LYS A 1 95 ? -12.009 -6.451 -1.730 1.00 95.12 95 LYS A O 1
ATOM 738 N N . MET A 1 96 ? -14.095 -5.636 -1.425 1.00 97.62 96 MET A N 1
ATOM 739 C CA . MET A 1 96 ? -13.736 -4.419 -0.702 1.00 97.62 96 MET A CA 1
ATOM 740 C C . MET A 1 96 ? -14.224 -4.540 0.738 1.00 97.62 96 MET A C 1
ATOM 742 O O . MET A 1 96 ? -15.392 -4.851 0.974 1.00 97.62 96 MET A O 1
ATOM 746 N N . LEU A 1 97 ? -13.324 -4.321 1.688 1.00 97.25 97 LEU A N 1
ATOM 747 C CA . LEU A 1 97 ? -13.618 -4.242 3.112 1.00 97.25 97 LEU A CA 1
ATOM 748 C C . LEU A 1 97 ? -13.468 -2.789 3.557 1.00 97.25 97 LEU A C 1
ATOM 750 O O . LEU A 1 97 ? -12.481 -2.138 3.215 1.00 97.25 97 LEU A O 1
ATOM 754 N N . PHE A 1 98 ? -14.436 -2.309 4.329 1.00 97.62 98 PHE A N 1
ATOM 755 C CA . PHE A 1 98 ? -14.481 -0.947 4.850 1.00 97.62 98 PHE A CA 1
ATOM 756 C C . PHE A 1 98 ? -14.334 -1.000 6.366 1.00 97.62 98 PHE A C 1
ATOM 758 O O . PHE A 1 98 ? -15.041 -1.762 7.028 1.00 97.62 98 PHE A O 1
ATOM 765 N N . PHE A 1 99 ? -13.420 -0.201 6.902 1.00 97.44 99 PHE A N 1
ATOM 766 C CA . PHE A 1 99 ? -13.142 -0.125 8.329 1.00 97.44 99 PHE A CA 1
ATOM 767 C C . PHE A 1 99 ? -13.216 1.322 8.803 1.00 97.44 99 PHE A C 1
ATOM 769 O O . PHE A 1 99 ? -12.815 2.244 8.090 1.00 97.44 99 PHE A O 1
ATOM 776 N N . THR A 1 100 ? -13.698 1.496 10.030 1.00 96.94 100 THR A N 1
ATOM 777 C CA . THR A 1 100 ? -13.677 2.773 10.741 1.00 96.94 100 THR A CA 1
ATOM 778 C C . THR A 1 100 ? -12.726 2.649 11.920 1.00 96.94 100 THR A C 1
ATOM 780 O O . THR A 1 100 ? -12.906 1.795 12.789 1.00 96.94 100 THR A O 1
ATOM 783 N N . LYS A 1 101 ? -11.701 3.493 11.936 1.00 94.19 101 LYS A N 1
ATOM 784 C CA . LYS A 1 101 ? -10.740 3.614 13.021 1.00 94.19 101 LYS A CA 1
ATOM 785 C C . LYS A 1 101 ? -11.424 4.287 14.205 1.00 94.19 101 LYS A C 1
ATOM 787 O O . LYS A 1 101 ? -11.927 5.396 14.084 1.00 94.19 101 LYS A O 1
ATOM 792 N N . LEU A 1 102 ? -11.480 3.594 15.337 1.00 95.62 102 LEU A N 1
ATOM 793 C CA . LEU A 1 102 ? -12.115 4.128 16.546 1.00 95.62 102 LEU A CA 1
ATOM 794 C C . LEU A 1 102 ? -11.133 4.952 17.375 1.00 95.62 102 LEU A C 1
ATOM 796 O O . LEU A 1 102 ? -11.470 6.024 17.860 1.00 95.62 102 LEU A O 1
ATOM 800 N N . GLU A 1 103 ? -9.916 4.440 17.530 1.00 93.06 103 GLU A N 1
ATOM 801 C CA . GLU A 1 103 ? -8.864 5.065 18.319 1.00 93.06 103 GLU A CA 1
ATOM 802 C C . GLU A 1 103 ? -7.500 4.625 17.780 1.00 93.06 103 GLU A C 1
ATOM 804 O O . GLU A 1 103 ? -7.372 3.584 17.129 1.00 93.06 103 GLU A O 1
ATOM 809 N N . THR A 1 104 ? -6.471 5.432 18.021 1.00 90.81 104 THR A N 1
ATOM 810 C CA . THR A 1 104 ? -5.078 5.079 17.740 1.00 90.81 104 THR A CA 1
ATOM 811 C C . THR A 1 104 ? -4.263 5.317 18.995 1.00 90.81 104 THR A C 1
ATOM 813 O O . THR A 1 104 ? -4.236 6.425 19.525 1.00 90.81 104 THR A O 1
ATOM 816 N N . LEU A 1 105 ? -3.598 4.265 19.464 1.00 91.50 105 LEU A N 1
ATOM 817 C CA . LEU A 1 105 ? -2.580 4.377 20.496 1.00 91.50 105 LEU A CA 1
ATOM 818 C C . LEU A 1 105 ? -1.246 4.554 19.781 1.00 91.50 105 LEU A C 1
ATOM 820 O O . LEU A 1 105 ? -0.682 3.591 19.262 1.00 91.50 105 LEU A O 1
ATOM 824 N N . GLU A 1 106 ? -0.805 5.805 19.687 1.00 85.81 106 GLU A N 1
ATOM 825 C CA . GLU A 1 106 ? 0.425 6.157 18.984 1.00 85.81 106 GLU A CA 1
ATOM 826 C C . GLU A 1 106 ? 1.644 5.509 19.642 1.00 85.81 106 GLU A C 1
ATOM 828 O O . GLU A 1 106 ? 1.742 5.402 20.868 1.00 85.81 106 GLU A O 1
ATOM 833 N N . PHE A 1 107 ? 2.593 5.087 18.810 1.00 84.69 107 PHE A N 1
ATOM 834 C CA . PHE A 1 107 ? 3.838 4.518 19.299 1.00 84.69 107 PHE A CA 1
ATOM 835 C C . PHE A 1 107 ? 4.695 5.604 19.965 1.00 84.69 107 PHE A C 1
ATOM 837 O O . PHE A 1 107 ? 5.016 6.624 19.353 1.00 84.69 107 PHE A O 1
ATOM 844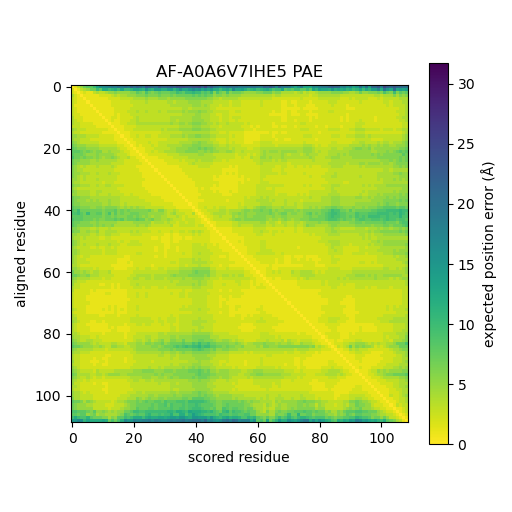 N N . THR A 1 108 ? 5.115 5.357 21.206 1.00 84.06 108 THR A N 1
ATOM 845 C CA . THR A 1 108 ? 6.069 6.193 21.946 1.00 84.06 108 THR A CA 1
ATOM 846 C C . THR A 1 108 ? 7.299 5.370 22.309 1.00 84.06 108 THR A C 1
ATOM 848 O O . THR A 1 108 ? 7.151 4.238 22.773 1.00 84.06 108 THR A O 1
ATOM 851 N N . SER A 1 109 ? 8.488 5.939 22.107 1.00 74.25 109 SER A N 1
ATOM 852 C CA . SER A 1 109 ? 9.776 5.312 22.438 1.00 74.25 109 SER A CA 1
ATOM 853 C C . SER A 1 109 ? 10.011 5.121 23.933 1.00 74.25 109 SER A C 1
ATOM 855 O O . SER A 1 109 ? 9.565 5.991 24.715 1.00 74.25 109 SER A O 1
#

Secondary structure (DSSP, 8-state):
-HHHHHHHHHTTSS--EEPPGGGHHHHHHHHHHHHHHHHTTS--S--TTTTS-TTSPPEE-S-HHHHHHHHHHHHTTEEEEEEETTEEEEEETTEEEEEE---------

pLDDT: mean 94.23, std 4.67, range [64.06, 98.0]

Foldseek 3Di:
DVVVVVLVVLLQQDPKFFDDPVCLVVLLVQLVVVCVCVVVVVDDDDDPSSVQHSPATQMDDPDPVSNVSQSVSVSVQFHFPGDDDQWTWTGRPPDIDIGGHPDHDDDDD

Nearest PDB structures (foldseek):
  7kya-assembly1_A  TM=8.644E-01  e=7.597E-04  Saccharomyces cerevisiae S288C
  8oxc-assembly1_A  TM=8.883E-01  e=2.166E-03  Homo sapiens
  7whw-assembly1_A  TM=8.218E-01  e=4.170E-03  Saccharomyces cerevisiae S288C
  7dsh-assembly1_A  TM=8.344E-01  e=5.419E-03  Saccharomyces cerevisiae S288C
  7dsi-assembly1_A  TM=8.315E-01  e=6.177E-03  Saccharomyces cerevisiae S288C

Solvent-accessible surface area (backbone atoms only — not comparable to full-atom values): 6541 Å² total; per-residue (Å²): 115,67,70,59,54,52,40,51,48,54,62,63,71,68,86,58,33,59,54,63,73,89,52,44,67,60,48,30,51,50,14,48,55,46,43,52,35,42,73,71,59,79,42,82,80,88,52,74,78,42,61,41,66,52,89,55,82,55,74,45,49,94,46,71,64,58,37,50,51,39,52,50,26,35,76,73,44,46,29,68,74,43,58,57,96,47,42,35,31,38,34,45,86,93,45,77,45,79,48,73,60,87,78,80,87,76,92,76,135

Organism: NCBI:txid1563983

Radius of gyration: 14.91 Å; Cα contacts (8 Å, |Δi|>4): 135; chains: 1; bounding box: 37×31×40 Å

Mean predicted aligned error: 3.49 Å